Protein AF-A0A2V5JWI4-F1 (afdb_monomer_lite)

Sequence (134 aa):
GQIGEFDRGIKRARFAVLRLTKIPAVLIEGGFLTERGESRLIANPGWRQQLADAICAGIDSYRALANSKKPPLVVADYRRQKPGAPAPQKDTLVDPAAPPTLSLNMLYSERPAENSTPLQTPTPSPIGTAPAEP

pLDDT: mean 74.4, std 22.61, range [35.66, 97.94]

Structure (mmCIF, N/CA/C/O backbone):
data_AF-A0A2V5JWI4-F1
#
_entry.id   AF-A0A2V5JWI4-F1
#
loop_
_atom_site.group_PDB
_atom_site.id
_atom_site.type_symbol
_atom_site.label_atom_id
_atom_site.label_alt_id
_atom_site.label_comp_id
_atom_site.label_asym_id
_atom_site.label_entity_id
_atom_site.label_seq_id
_atom_site.pdbx_PDB_ins_code
_atom_site.Cartn_x
_atom_site.Cartn_y
_atom_site.Cartn_z
_atom_site.occupancy
_atom_site.B_iso_or_equiv
_atom_site.auth_seq_id
_atom_site.auth_comp_id
_atom_site.auth_asym_id
_atom_site.auth_atom_id
_atom_site.pdbx_PDB_model_num
ATOM 1 N N . GLY A 1 1 ? 6.076 4.687 5.578 1.00 72.50 1 GLY A N 1
ATOM 2 C CA . GLY A 1 1 ? 7.294 5.079 4.850 1.00 72.50 1 GLY A CA 1
ATOM 3 C C . GLY A 1 1 ? 6.920 5.815 3.582 1.00 72.50 1 GLY A C 1
ATOM 4 O O . GLY A 1 1 ? 5.740 6.072 3.368 1.00 72.50 1 GLY A O 1
ATOM 5 N N . GLN A 1 2 ? 7.910 6.198 2.782 1.00 77.12 2 GLN A N 1
ATOM 6 C CA . GLN A 1 2 ? 7.727 6.944 1.536 1.00 77.12 2 GLN A CA 1
ATOM 7 C C . GLN A 1 2 ? 8.666 6.394 0.465 1.00 77.12 2 GLN A C 1
ATOM 9 O O . GLN A 1 2 ? 9.760 5.935 0.779 1.00 77.12 2 GLN A O 1
ATOM 14 N N . ILE A 1 3 ? 8.224 6.486 -0.783 1.00 85.88 3 ILE A N 1
ATOM 15 C CA . ILE A 1 3 ? 9.019 6.232 -1.984 1.00 85.88 3 ILE A CA 1
ATOM 16 C C . ILE A 1 3 ? 9.079 7.529 -2.799 1.00 85.88 3 ILE A C 1
ATOM 18 O O . ILE A 1 3 ? 8.184 8.366 -2.682 1.00 85.88 3 ILE A O 1
ATOM 22 N N . GLY A 1 4 ? 10.135 7.714 -3.593 1.00 84.38 4 GLY A N 1
ATOM 23 C CA . GLY A 1 4 ? 10.356 8.930 -4.394 1.00 84.38 4 GLY A CA 1
ATOM 24 C C . GLY A 1 4 ? 9.397 9.115 -5.578 1.00 84.38 4 GLY A C 1
ATOM 25 O O . GLY A 1 4 ? 9.505 10.107 -6.292 1.00 84.38 4 GLY A O 1
ATOM 26 N N . GLU A 1 5 ? 8.471 8.178 -5.775 1.00 85.50 5 GLU A N 1
ATOM 27 C CA . GLU A 1 5 ? 7.502 8.174 -6.867 1.00 85.50 5 GLU A CA 1
ATOM 28 C C . GLU A 1 5 ? 6.376 9.197 -6.684 1.00 85.50 5 GLU A C 1
ATOM 30 O O . GLU A 1 5 ? 6.111 9.718 -5.595 1.00 85.50 5 GLU A O 1
ATOM 35 N N . PHE A 1 6 ? 5.665 9.457 -7.778 1.00 87.69 6 PHE A N 1
ATOM 36 C CA . PHE A 1 6 ? 4.500 10.331 -7.775 1.00 87.69 6 PHE A CA 1
ATOM 37 C C . PHE A 1 6 ? 3.360 9.778 -6.892 1.00 87.69 6 PHE A C 1
ATOM 39 O O . PHE A 1 6 ? 2.842 8.682 -7.120 1.00 87.69 6 PHE A O 1
ATOM 46 N N . ASP A 1 7 ? 2.912 10.569 -5.910 1.00 89.31 7 ASP A N 1
ATOM 47 C CA . ASP A 1 7 ? 1.795 10.216 -5.022 1.00 89.31 7 ASP A CA 1
ATOM 48 C C . ASP A 1 7 ? 0.440 10.335 -5.741 1.00 89.31 7 ASP A C 1
ATOM 50 O O . ASP A 1 7 ? -0.082 11.428 -5.972 1.00 89.31 7 ASP A O 1
ATOM 54 N N . ARG A 1 8 ? -0.177 9.187 -6.037 1.00 90.69 8 ARG A N 1
ATOM 55 C CA . ARG A 1 8 ? -1.511 9.087 -6.662 1.00 90.69 8 ARG A CA 1
ATOM 56 C C . ARG A 1 8 ? -2.673 9.272 -5.684 1.00 90.69 8 ARG A C 1
ATOM 58 O O . ARG A 1 8 ? -3.833 9.280 -6.108 1.00 90.69 8 ARG A O 1
ATOM 65 N N . GLY A 1 9 ? -2.376 9.420 -4.397 1.00 90.75 9 GLY A N 1
ATOM 66 C CA . GLY A 1 9 ? -3.338 9.651 -3.335 1.00 90.75 9 GLY A CA 1
ATOM 67 C C . GLY A 1 9 ? -4.188 8.435 -2.965 1.00 90.75 9 GLY A C 1
ATOM 68 O O . GLY A 1 9 ? -4.105 7.352 -3.542 1.00 90.75 9 GLY A O 1
ATOM 69 N N . ILE A 1 10 ? -5.047 8.646 -1.967 1.00 92.69 10 ILE A N 1
ATOM 70 C CA . ILE A 1 10 ? -5.967 7.630 -1.452 1.00 92.69 10 ILE A CA 1
ATOM 71 C C . ILE A 1 10 ? -7.248 7.634 -2.284 1.00 92.69 10 ILE A C 1
ATOM 73 O O . ILE A 1 10 ? -7.901 8.668 -2.434 1.00 92.69 10 ILE A O 1
ATOM 77 N N . LYS A 1 11 ? -7.643 6.456 -2.767 1.00 94.38 11 LYS A N 1
ATOM 78 C CA . LYS A 1 11 ? -8.879 6.251 -3.528 1.00 94.38 11 LYS A CA 1
ATOM 79 C C . LYS A 1 11 ? -9.842 5.366 -2.745 1.00 94.38 11 LYS A C 1
ATOM 81 O O . LYS A 1 11 ? -9.429 4.433 -2.062 1.00 94.38 11 LYS A O 1
ATOM 86 N N . ARG A 1 12 ? -11.141 5.659 -2.849 1.00 94.25 12 ARG A N 1
ATOM 87 C CA . ARG A 1 12 ? -12.207 4.832 -2.267 1.00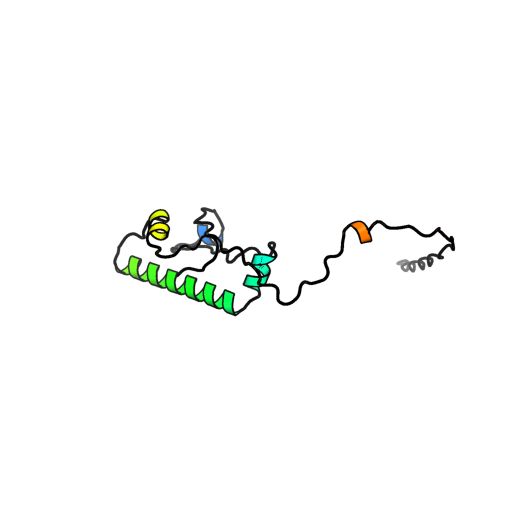 94.25 12 ARG A CA 1
ATOM 88 C C . ARG A 1 12 ? -12.786 3.926 -3.345 1.00 94.25 12 ARG A C 1
ATOM 90 O O . ARG A 1 12 ? -13.202 4.408 -4.392 1.00 94.25 12 ARG A O 1
ATOM 97 N N . ALA A 1 13 ? -12.832 2.631 -3.064 1.00 93.88 13 ALA A N 1
ATOM 98 C CA . ALA A 1 13 ? -13.385 1.619 -3.954 1.00 93.88 13 ALA A CA 1
ATOM 99 C C . ALA A 1 13 ? -14.036 0.493 -3.139 1.00 93.88 13 ALA A C 1
ATOM 101 O O . ALA A 1 13 ? -13.730 0.304 -1.963 1.00 93.88 13 ALA A O 1
ATOM 102 N N . ARG A 1 14 ? -14.940 -0.268 -3.766 1.00 95.31 14 ARG A N 1
ATOM 103 C CA . ARG A 1 14 ? -15.702 -1.357 -3.123 1.00 95.31 14 ARG A CA 1
ATOM 104 C C . ARG A 1 14 ? -15.165 -2.741 -3.495 1.00 95.31 14 ARG A C 1
ATOM 106 O O . ARG A 1 14 ? -15.942 -3.656 -3.762 1.00 95.31 14 ARG A O 1
ATOM 113 N N . PHE A 1 15 ? -13.844 -2.899 -3.523 1.00 97.56 15 PHE A N 1
ATOM 114 C CA . PHE A 1 15 ? -13.226 -4.198 -3.789 1.00 97.56 15 PHE A CA 1
ATOM 115 C C . PHE A 1 15 ? -13.662 -5.227 -2.745 1.00 97.56 15 PHE A C 1
ATOM 117 O O . PHE A 1 15 ? -13.749 -4.909 -1.557 1.00 97.56 15 PHE A O 1
ATOM 124 N N . ALA A 1 16 ? -13.937 -6.461 -3.180 1.00 97.12 16 ALA A N 1
ATOM 125 C CA . ALA A 1 16 ? -14.406 -7.535 -2.302 1.00 97.12 16 ALA A CA 1
ATOM 126 C C . ALA A 1 16 ? -13.468 -7.743 -1.100 1.00 97.12 16 ALA A C 1
ATOM 128 O O . ALA A 1 16 ? -13.934 -7.810 0.036 1.00 97.12 16 ALA A O 1
ATOM 129 N N . VAL A 1 17 ? -12.155 -7.720 -1.356 1.00 96.12 17 VAL A N 1
ATOM 130 C CA . VAL A 1 17 ? -11.091 -7.876 -0.350 1.00 96.12 17 VAL A CA 1
ATOM 131 C C . VAL A 1 17 ? -11.087 -6.784 0.723 1.00 96.12 17 VAL A C 1
ATOM 133 O O . VAL A 1 17 ? -10.658 -7.035 1.843 1.00 96.12 17 VAL A O 1
ATOM 136 N N . LEU A 1 18 ? -11.600 -5.589 0.412 1.00 96.62 18 LEU A N 1
ATOM 137 C CA . LEU A 1 18 ? -11.697 -4.486 1.369 1.00 96.62 18 LEU A CA 1
ATOM 138 C C . LEU A 1 18 ? -13.068 -4.435 2.047 1.00 96.62 18 LEU A C 1
ATOM 140 O O . LEU A 1 18 ? -13.149 -4.231 3.250 1.00 96.62 18 LEU A O 1
ATOM 144 N N . ARG A 1 19 ? -14.162 -4.629 1.299 1.00 95.81 19 ARG A N 1
ATOM 145 C CA . ARG A 1 19 ? -15.522 -4.433 1.836 1.00 95.81 19 ARG A CA 1
ATOM 146 C C . ARG A 1 19 ? -16.012 -5.563 2.742 1.00 95.81 19 ARG A C 1
ATOM 148 O O . ARG A 1 19 ? -16.964 -5.353 3.482 1.00 95.81 19 ARG A O 1
ATOM 155 N N . LEU A 1 20 ? -15.450 -6.766 2.613 1.00 95.94 20 LEU A N 1
ATOM 156 C CA . LEU A 1 20 ? -15.871 -7.943 3.385 1.00 95.94 20 LEU A CA 1
ATOM 157 C C . LEU A 1 20 ? -15.006 -8.181 4.629 1.00 95.94 20 LEU A C 1
ATOM 159 O O . LEU A 1 20 ? -15.299 -9.081 5.415 1.00 95.94 20 LEU A O 1
ATOM 163 N N . THR A 1 21 ? -13.946 -7.396 4.816 1.00 95.38 21 THR A N 1
ATOM 164 C CA . THR A 1 21 ? -13.020 -7.577 5.932 1.00 95.38 21 THR A CA 1
ATOM 165 C C . THR A 1 21 ? -13.507 -6.829 7.176 1.00 95.38 21 THR A C 1
ATOM 167 O O . THR A 1 21 ? -14.082 -5.746 7.082 1.00 95.38 21 THR A O 1
ATOM 170 N N . LYS A 1 22 ? -13.326 -7.433 8.356 1.00 96.62 22 LYS A N 1
ATOM 171 C CA . LYS A 1 22 ? -13.836 -6.907 9.642 1.00 96.62 22 LYS A CA 1
ATOM 172 C C . LYS A 1 22 ? -12.809 -6.075 10.415 1.00 96.62 22 LYS A C 1
ATOM 174 O O . LYS A 1 22 ? -13.127 -5.529 11.466 1.00 96.62 22 LYS A O 1
ATOM 179 N N . ILE A 1 23 ? -11.581 -6.015 9.913 1.00 94.69 23 ILE A N 1
ATOM 180 C CA . ILE A 1 23 ? -10.458 -5.275 10.494 1.00 94.69 23 ILE A CA 1
ATOM 181 C C . ILE A 1 23 ? -10.072 -4.109 9.572 1.00 94.69 23 ILE A C 1
ATOM 183 O O . ILE A 1 23 ? -10.495 -4.086 8.417 1.00 94.69 23 ILE A O 1
ATOM 187 N N . PRO A 1 24 ? -9.279 -3.128 10.029 1.00 93.44 24 PRO A N 1
ATOM 188 C CA . PRO A 1 24 ? -8.750 -2.096 9.142 1.00 93.44 24 PRO A CA 1
ATOM 189 C C . PRO A 1 24 ? -7.965 -2.719 7.977 1.00 93.44 24 PRO A C 1
ATOM 191 O O . PRO A 1 24 ? -7.100 -3.565 8.201 1.00 93.44 24 PRO A O 1
ATOM 194 N N . ALA A 1 25 ? -8.254 -2.306 6.741 1.00 95.44 25 ALA A N 1
ATOM 195 C CA . ALA A 1 25 ? -7.592 -2.832 5.549 1.00 95.44 25 ALA A CA 1
ATOM 196 C C . ALA A 1 25 ? -7.420 -1.773 4.459 1.00 95.44 25 ALA A C 1
ATOM 198 O O . ALA A 1 25 ? -8.239 -0.864 4.310 1.00 95.44 25 ALA A O 1
ATOM 199 N N . VAL A 1 26 ? -6.361 -1.938 3.669 1.00 96.25 26 VAL A N 1
ATOM 200 C CA . VAL A 1 26 ? -6.034 -1.120 2.498 1.00 96.25 26 VAL A CA 1
ATOM 201 C C . VAL A 1 26 ? -5.546 -2.021 1.367 1.00 96.25 26 VAL A C 1
ATOM 203 O O . VAL A 1 26 ? -4.974 -3.080 1.616 1.00 96.25 26 VAL A O 1
ATOM 206 N N . LEU A 1 27 ? -5.778 -1.596 0.127 1.00 97.31 27 LEU A N 1
ATOM 207 C CA . LEU A 1 27 ? -5.192 -2.204 -1.065 1.00 97.31 27 LEU A CA 1
ATOM 208 C C . LEU A 1 27 ? -4.181 -1.212 -1.628 1.00 97.31 27 LEU A C 1
ATOM 210 O O . LEU A 1 27 ? -4.500 -0.033 -1.784 1.00 97.31 27 LEU A O 1
ATOM 214 N N . ILE A 1 28 ? -2.968 -1.692 -1.893 1.00 95.94 28 ILE A N 1
ATOM 215 C CA . ILE A 1 28 ? -1.867 -0.880 -2.406 1.00 95.94 28 ILE A CA 1
ATOM 216 C C . ILE A 1 28 ? -1.593 -1.304 -3.844 1.00 95.94 28 ILE A C 1
ATOM 218 O O . ILE A 1 28 ? -1.277 -2.463 -4.099 1.00 95.94 28 ILE A O 1
ATOM 222 N N . GLU A 1 29 ? -1.685 -0.348 -4.761 1.00 95.44 29 GLU A N 1
ATOM 223 C CA . GLU A 1 29 ? -1.227 -0.512 -6.138 1.00 95.44 29 GLU A CA 1
ATOM 224 C C . GLU A 1 29 ? 0.253 -0.119 -6.197 1.00 95.44 29 GLU A C 1
ATOM 226 O O . GLU A 1 29 ? 0.586 1.058 -6.057 1.00 95.44 29 GLU A O 1
ATOM 231 N N . GLY A 1 30 ? 1.146 -1.100 -6.364 1.00 93.69 30 GLY A N 1
ATOM 232 C CA . GLY A 1 30 ? 2.596 -0.861 -6.408 1.00 93.69 30 GLY A CA 1
ATOM 233 C C . GLY A 1 30 ? 3.068 -0.138 -7.676 1.00 93.69 30 GLY A C 1
ATOM 234 O O . GLY A 1 30 ? 4.132 0.463 -7.676 1.00 93.69 30 GLY A O 1
ATOM 235 N N . GLY A 1 31 ? 2.278 -0.165 -8.746 1.00 94.38 31 GLY A N 1
ATOM 236 C CA . GLY A 1 31 ? 2.568 0.489 -10.021 1.00 94.38 31 GLY A CA 1
ATOM 237 C C . GLY A 1 31 ? 1.835 -0.209 -11.165 1.00 94.38 31 GLY A C 1
ATOM 2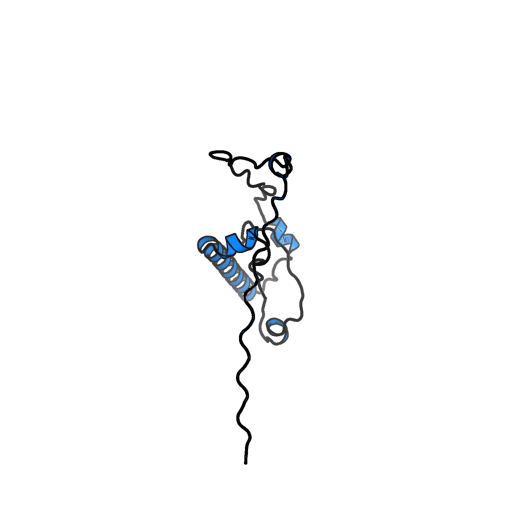38 O O . GLY A 1 31 ? 1.149 -1.210 -10.950 1.00 94.38 31 GLY A O 1
ATOM 239 N N . PHE A 1 32 ? 1.968 0.314 -12.383 1.00 96.12 32 PHE A N 1
ATOM 240 C CA . PHE A 1 32 ? 1.255 -0.202 -13.551 1.00 96.12 32 PHE A CA 1
ATOM 241 C C . PHE A 1 32 ? 2.185 -1.001 -14.467 1.00 96.12 32 PHE A C 1
ATOM 243 O O . PHE A 1 32 ? 3.085 -0.450 -15.090 1.00 96.12 32 PHE A O 1
ATOM 250 N N . LEU A 1 33 ? 1.926 -2.303 -14.628 1.00 96.62 33 LEU A N 1
ATOM 251 C CA . LEU A 1 33 ? 2.681 -3.150 -15.568 1.00 96.62 33 LEU A CA 1
ATOM 252 C C . LEU A 1 33 ? 2.458 -2.771 -17.042 1.00 96.62 33 LEU A C 1
ATOM 254 O O . LEU A 1 33 ? 3.247 -3.150 -17.902 1.00 96.62 33 LEU A O 1
ATOM 258 N N . THR A 1 34 ? 1.385 -2.034 -17.333 1.00 97.56 34 THR A N 1
ATOM 259 C CA . THR A 1 34 ? 1.075 -1.513 -18.669 1.00 97.56 34 THR A CA 1
ATOM 260 C C . THR A 1 34 ? 1.913 -0.291 -19.043 1.00 97.56 34 THR A C 1
ATOM 262 O O . THR A 1 34 ? 2.023 0.019 -20.225 1.00 97.56 34 THR A O 1
ATOM 265 N N . GLU A 1 35 ? 2.487 0.408 -18.059 1.00 96.44 35 GLU A N 1
ATOM 266 C CA . GLU A 1 35 ? 3.369 1.554 -18.277 1.00 96.44 35 GLU A CA 1
ATOM 267 C C . GLU A 1 35 ? 4.825 1.080 -18.314 1.00 96.44 35 GLU A C 1
ATOM 269 O O . GLU A 1 35 ? 5.305 0.440 -17.379 1.00 96.44 35 GLU A O 1
ATOM 274 N N . ARG A 1 36 ? 5.551 1.403 -19.391 1.00 96.00 36 ARG A N 1
ATOM 275 C CA . ARG A 1 36 ? 6.917 0.905 -19.624 1.00 96.00 36 ARG A CA 1
ATOM 276 C C . ARG A 1 36 ? 7.902 1.371 -18.557 1.00 96.00 36 ARG A C 1
ATOM 278 O O . ARG A 1 36 ? 8.844 0.640 -18.251 1.00 96.00 36 ARG A O 1
ATOM 285 N N . GLY A 1 37 ? 7.731 2.588 -18.038 1.00 94.81 37 GLY A N 1
ATOM 286 C CA . GLY A 1 37 ? 8.585 3.110 -16.969 1.00 94.81 37 GLY A CA 1
ATOM 287 C C . GLY A 1 37 ? 8.413 2.313 -15.676 1.00 94.81 37 GLY A C 1
ATOM 288 O O . GLY A 1 37 ? 9.371 1.758 -15.140 1.00 94.81 37 GLY A O 1
ATOM 289 N N . GLU A 1 38 ? 7.170 2.183 -15.220 1.00 95.00 38 GLU A N 1
ATOM 290 C CA . GLU A 1 38 ? 6.853 1.505 -13.963 1.00 95.00 38 GLU A CA 1
ATOM 291 C C . GLU A 1 38 ? 7.075 -0.003 -14.029 1.00 95.00 38 GLU A C 1
ATOM 293 O O . GLU A 1 38 ? 7.545 -0.592 -13.059 1.00 95.00 38 GLU A O 1
ATOM 298 N N . SER A 1 39 ? 6.814 -0.643 -15.170 1.00 97.06 39 SER A N 1
ATOM 299 C CA . SER A 1 39 ? 7.043 -2.081 -15.324 1.00 97.06 39 SER A CA 1
ATOM 300 C C . SER A 1 39 ? 8.519 -2.452 -15.123 1.00 97.06 39 SER A C 1
ATOM 302 O O . SER A 1 39 ? 8.820 -3.481 -14.514 1.00 97.06 39 SER A O 1
ATOM 304 N N . ARG A 1 40 ? 9.451 -1.603 -15.583 1.00 96.75 40 ARG A N 1
ATOM 305 C CA . ARG A 1 40 ? 10.900 -1.780 -15.374 1.00 96.75 40 ARG A CA 1
ATOM 306 C C . ARG A 1 40 ? 11.285 -1.615 -13.907 1.00 96.75 40 ARG A C 1
ATOM 308 O O . ARG A 1 40 ? 12.095 -2.394 -13.409 1.00 96.75 40 ARG A O 1
ATOM 315 N N . LEU A 1 41 ? 10.690 -0.643 -13.215 1.00 95.62 41 LEU A N 1
ATOM 316 C CA . LEU A 1 41 ? 10.893 -0.453 -11.777 1.00 95.62 41 LEU A CA 1
ATOM 317 C C . LEU A 1 41 ? 10.374 -1.655 -10.983 1.00 95.62 41 LEU A C 1
ATOM 319 O O . LEU A 1 41 ? 11.103 -2.214 -10.173 1.00 95.62 41 LEU A O 1
ATOM 323 N N . ILE A 1 42 ? 9.166 -2.134 -11.286 1.00 96.25 42 ILE A N 1
ATOM 324 C CA . ILE A 1 42 ? 8.579 -3.312 -10.634 1.00 96.25 42 ILE A CA 1
ATOM 325 C C . ILE A 1 42 ? 9.445 -4.560 -10.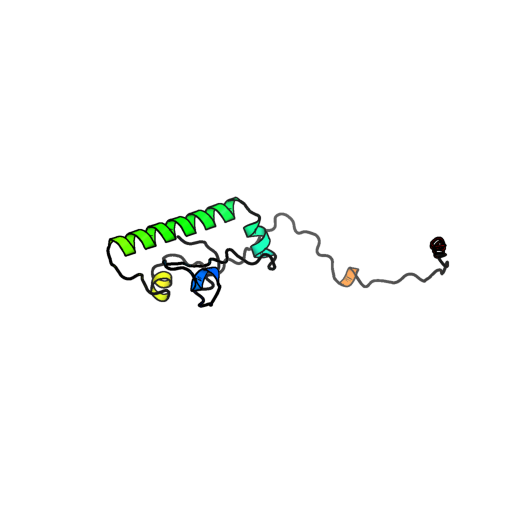858 1.00 96.25 42 ILE A C 1
ATOM 327 O O . ILE A 1 42 ? 9.590 -5.380 -9.947 1.00 96.25 42 ILE A O 1
ATOM 331 N N . ALA A 1 43 ? 10.059 -4.707 -12.036 1.00 97.00 43 ALA A N 1
ATOM 332 C CA . ALA A 1 43 ? 10.982 -5.804 -12.326 1.00 97.00 43 ALA A CA 1
ATOM 333 C C . ALA A 1 43 ? 12.278 -5.737 -11.491 1.00 97.00 43 ALA A C 1
ATOM 335 O O . ALA A 1 43 ? 12.870 -6.780 -11.196 1.00 97.00 43 ALA A O 1
ATOM 336 N N . ASN A 1 44 ? 12.684 -4.551 -11.030 1.00 97.56 44 ASN A N 1
ATOM 337 C CA . ASN A 1 44 ? 13.881 -4.358 -10.220 1.00 97.56 44 ASN A CA 1
ATOM 338 C C . ASN A 1 44 ? 13.667 -4.831 -8.759 1.00 97.56 44 ASN A C 1
ATOM 340 O O . ASN A 1 44 ? 12.797 -4.311 -8.055 1.00 97.56 44 ASN A O 1
ATOM 344 N N . PRO A 1 45 ? 14.470 -5.788 -8.251 1.00 97.94 45 PRO A N 1
ATOM 345 C CA . PRO A 1 45 ? 14.347 -6.268 -6.873 1.00 97.94 45 PRO A CA 1
ATOM 346 C C . PRO A 1 45 ? 14.642 -5.196 -5.816 1.00 97.94 45 PRO A C 1
ATOM 348 O O . PRO A 1 45 ? 13.975 -5.175 -4.786 1.00 97.94 45 PRO A O 1
ATOM 351 N N . GLY A 1 46 ? 15.588 -4.287 -6.069 1.00 97.25 46 GLY A N 1
ATOM 352 C CA . GLY A 1 46 ? 15.917 -3.199 -5.147 1.00 97.25 46 GLY A CA 1
ATOM 353 C C . GLY A 1 46 ? 14.761 -2.213 -4.986 1.00 97.25 46 GLY A C 1
ATOM 354 O O . GLY A 1 46 ? 14.445 -1.811 -3.870 1.00 97.25 46 GLY A O 1
ATOM 355 N N . TRP A 1 47 ? 14.062 -1.899 -6.079 1.00 95.88 47 TRP A N 1
ATOM 356 C CA . TRP A 1 47 ? 12.853 -1.074 -6.019 1.00 95.88 47 TRP A CA 1
ATOM 357 C C . TRP A 1 47 ? 11.742 -1.772 -5.219 1.00 95.88 47 TRP A C 1
ATOM 359 O O . TRP A 1 47 ? 11.112 -1.154 -4.362 1.00 95.88 47 TRP A O 1
ATOM 369 N N . ARG A 1 48 ? 11.541 -3.085 -5.421 1.00 96.75 48 ARG A N 1
ATOM 370 C CA . ARG A 1 48 ? 10.542 -3.844 -4.646 1.00 96.75 48 ARG A CA 1
ATOM 371 C C . ARG A 1 48 ? 10.876 -3.865 -3.156 1.00 96.75 48 ARG A C 1
ATOM 373 O O . ARG A 1 48 ? 9.960 -3.773 -2.344 1.00 96.75 48 ARG A O 1
ATOM 380 N N . GLN A 1 49 ? 12.161 -3.946 -2.805 1.00 97.75 49 GLN A N 1
ATOM 381 C CA . GLN A 1 49 ? 12.603 -3.864 -1.414 1.00 97.75 49 GLN A CA 1
ATOM 382 C C . GLN A 1 49 ? 12.281 -2.493 -0.809 1.00 97.75 49 GLN A C 1
ATOM 384 O O . GLN A 1 49 ? 11.664 -2.430 0.248 1.00 97.75 49 GLN A O 1
ATOM 389 N N . GLN A 1 50 ? 12.592 -1.400 -1.513 1.00 96.38 50 GLN A N 1
ATOM 390 C CA . GLN A 1 50 ? 12.257 -0.045 -1.059 1.00 96.38 50 GLN A CA 1
ATOM 391 C C . GLN A 1 50 ? 10.746 0.146 -0.862 1.00 96.38 50 GLN A C 1
ATOM 393 O O . GLN A 1 50 ? 10.318 0.741 0.131 1.00 96.38 50 GLN A O 1
ATOM 398 N N . LEU A 1 51 ? 9.923 -0.381 -1.778 1.00 95.88 51 LEU A N 1
ATOM 399 C CA . LEU A 1 51 ? 8.469 -0.373 -1.624 1.00 95.88 51 LEU A CA 1
ATOM 400 C C . LEU A 1 51 ? 8.037 -1.161 -0.377 1.00 95.88 51 LEU A C 1
ATOM 402 O O . LEU A 1 51 ? 7.217 -0.669 0.400 1.00 95.88 51 LEU A O 1
ATOM 406 N N . ALA A 1 52 ? 8.584 -2.361 -0.169 1.00 97.25 52 ALA A N 1
ATOM 407 C CA . ALA A 1 52 ? 8.272 -3.190 0.993 1.00 97.25 52 ALA A CA 1
ATOM 408 C C . ALA A 1 52 ? 8.640 -2.484 2.309 1.00 97.25 52 ALA A C 1
ATOM 410 O O . ALA A 1 52 ? 7.803 -2.395 3.209 1.00 97.25 52 ALA A O 1
ATOM 411 N N . ASP A 1 53 ? 9.833 -1.895 2.390 1.00 97.19 53 ASP A N 1
ATOM 412 C CA . ASP A 1 53 ? 10.296 -1.143 3.560 1.00 97.19 53 ASP A CA 1
ATOM 413 C C . ASP A 1 53 ? 9.374 0.052 3.851 1.00 97.19 53 ASP A C 1
ATOM 415 O O . ASP A 1 53 ? 8.998 0.315 5.000 1.00 97.19 53 ASP A O 1
ATOM 419 N N . ALA A 1 54 ? 8.929 0.755 2.803 1.00 95.75 54 ALA A N 1
ATOM 420 C CA . ALA A 1 54 ? 7.997 1.864 2.940 1.00 95.75 54 ALA A CA 1
ATOM 421 C C . ALA A 1 54 ? 6.625 1.422 3.483 1.00 95.75 54 ALA A C 1
ATOM 423 O O . ALA A 1 54 ? 6.044 2.145 4.310 1.00 95.75 54 ALA A O 1
ATOM 424 N N . ILE A 1 55 ? 6.129 0.255 3.056 1.00 96.31 55 ILE A N 1
ATOM 425 C CA . ILE A 1 55 ? 4.887 -0.357 3.551 1.00 96.31 55 ILE A CA 1
ATOM 426 C C . ILE A 1 55 ? 5.044 -0.749 5.023 1.00 96.31 55 ILE A C 1
ATOM 428 O O . ILE A 1 55 ? 4.223 -0.328 5.841 1.00 96.31 55 ILE A O 1
ATOM 432 N N . CYS A 1 56 ? 6.115 -1.463 5.381 1.00 97.56 56 CYS A N 1
ATOM 433 C CA . CYS A 1 56 ? 6.413 -1.866 6.760 1.00 97.56 56 CYS A CA 1
ATOM 434 C C . CYS A 1 56 ? 6.429 -0.657 7.704 1.00 97.56 56 CYS A C 1
ATOM 436 O O . CYS A 1 56 ? 5.658 -0.603 8.663 1.00 97.56 56 CYS A O 1
ATOM 438 N N . ALA A 1 57 ? 7.185 0.388 7.356 1.00 95.31 57 ALA A N 1
ATOM 439 C CA . ALA A 1 57 ? 7.232 1.617 8.144 1.00 95.31 57 ALA A CA 1
ATOM 440 C C . ALA A 1 57 ? 5.853 2.297 8.284 1.00 95.31 57 ALA A C 1
ATOM 442 O O . ALA A 1 57 ? 5.578 2.980 9.272 1.00 95.31 57 ALA A O 1
ATOM 443 N N . GLY A 1 58 ? 4.976 2.163 7.281 1.00 93.31 58 GLY A N 1
ATOM 444 C CA . GLY A 1 58 ? 3.597 2.657 7.346 1.00 93.31 58 GLY A CA 1
ATOM 445 C C . GLY A 1 58 ? 2.731 1.874 8.336 1.00 93.31 58 GLY A C 1
ATOM 446 O O . GLY A 1 58 ? 1.998 2.480 9.118 1.00 93.31 58 GLY A O 1
ATOM 447 N N . ILE A 1 59 ? 2.855 0.545 8.343 1.00 94.75 59 ILE A N 1
ATOM 448 C CA . ILE A 1 59 ? 2.155 -0.342 9.281 1.00 94.75 59 ILE A CA 1
ATOM 449 C C . ILE A 1 59 ? 2.597 -0.058 10.719 1.00 94.75 59 ILE A C 1
ATOM 451 O O . ILE A 1 59 ? 1.746 0.103 11.595 1.00 94.75 59 ILE A O 1
ATOM 455 N N . ASP A 1 60 ? 3.902 0.086 10.960 1.00 95.62 60 ASP A N 1
ATOM 456 C CA . ASP A 1 60 ? 4.434 0.412 12.288 1.00 95.62 60 ASP A CA 1
ATOM 457 C C . ASP A 1 60 ? 3.933 1.772 12.786 1.00 95.62 60 ASP A C 1
ATOM 459 O O . ASP A 1 60 ? 3.503 1.908 13.935 1.00 95.62 60 ASP A O 1
ATOM 463 N N . SER A 1 61 ? 3.893 2.769 11.896 1.00 92.31 61 SER A N 1
ATOM 464 C CA . SER A 1 61 ? 3.334 4.092 12.202 1.00 92.31 61 SER A CA 1
ATOM 465 C C . SER A 1 61 ? 1.849 4.007 12.574 1.00 92.31 61 SER A C 1
ATOM 467 O O . SER A 1 61 ? 1.414 4.613 13.555 1.00 92.31 61 SER A O 1
ATOM 469 N N . TYR A 1 62 ? 1.062 3.227 11.826 1.00 92.12 62 TYR A N 1
ATOM 470 C CA . TYR A 1 62 ? -0.352 3.002 12.128 1.00 92.12 62 TYR A CA 1
ATOM 471 C C . TYR A 1 62 ? -0.541 2.298 13.476 1.00 92.12 62 TYR A C 1
ATOM 473 O O . TYR A 1 62 ? -1.367 2.720 14.286 1.00 92.12 62 TYR A O 1
ATOM 481 N N . ARG A 1 63 ? 0.264 1.269 13.757 1.00 93.19 63 ARG A N 1
ATOM 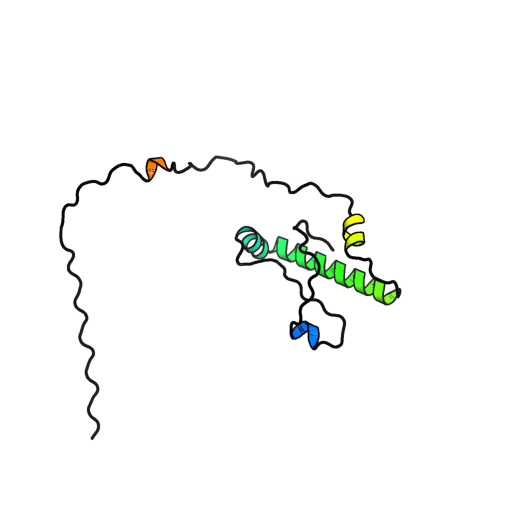482 C CA . ARG A 1 63 ? 0.244 0.548 15.033 1.00 93.19 63 ARG A CA 1
ATOM 483 C C . ARG A 1 63 ? 0.546 1.478 16.209 1.00 93.19 63 ARG A C 1
ATOM 485 O O . ARG A 1 63 ? -0.152 1.425 17.219 1.00 93.19 63 ARG A O 1
ATOM 492 N N . ALA A 1 64 ? 1.538 2.357 16.082 1.00 93.25 64 ALA A N 1
ATOM 493 C CA . ALA A 1 64 ? 1.871 3.335 17.118 1.00 93.25 64 ALA A CA 1
ATOM 494 C C . ALA A 1 64 ? 0.726 4.337 17.375 1.00 93.25 64 ALA A C 1
ATOM 496 O O . ALA A 1 64 ? 0.420 4.658 18.529 1.00 93.25 64 ALA A O 1
ATOM 497 N N . LEU A 1 65 ? 0.049 4.801 16.319 1.00 92.00 65 LEU A N 1
ATOM 498 C CA . LEU A 1 65 ? -1.133 5.664 16.435 1.00 92.00 65 LEU A CA 1
ATOM 499 C C . LEU A 1 65 ? -2.295 4.943 17.125 1.00 92.00 65 LEU A C 1
ATOM 501 O O . LEU A 1 65 ? -2.881 5.486 18.062 1.00 92.00 65 LEU A O 1
ATOM 505 N N . ALA A 1 66 ? -2.574 3.702 16.722 1.00 89.62 66 ALA A N 1
ATOM 506 C CA . ALA A 1 66 ? -3.612 2.876 17.329 1.00 89.62 66 ALA A CA 1
ATOM 507 C C . ALA A 1 66 ? -3.351 2.648 18.829 1.00 89.62 66 ALA A C 1
ATOM 509 O O . ALA A 1 66 ? -4.249 2.840 19.648 1.00 89.62 66 ALA A O 1
ATOM 510 N N . ASN A 1 67 ? -2.106 2.335 19.203 1.00 92.75 67 ASN A N 1
ATOM 511 C CA . ASN A 1 67 ? -1.708 2.138 20.600 1.00 92.75 67 ASN A CA 1
ATOM 512 C C . ASN A 1 67 ? -1.833 3.420 21.436 1.00 92.75 67 ASN A C 1
ATOM 514 O O . ASN A 1 67 ? -2.229 3.370 22.597 1.00 92.75 67 ASN A O 1
ATOM 518 N N . SER A 1 68 ? -1.508 4.573 20.849 1.00 93.62 68 SER A N 1
ATOM 519 C CA . SER A 1 68 ? -1.582 5.873 21.528 1.00 93.62 68 SER A CA 1
ATOM 520 C C . SER A 1 68 ? -2.968 6.529 21.473 1.00 93.62 68 SER A C 1
ATOM 522 O O . SER A 1 68 ? -3.142 7.608 22.038 1.00 93.62 68 SER A O 1
ATOM 524 N N . LYS A 1 69 ? -3.952 5.897 20.810 1.00 89.75 69 LYS A N 1
ATOM 525 C CA . LYS A 1 69 ? -5.313 6.418 20.567 1.00 89.75 69 LYS A CA 1
ATOM 526 C C . LYS A 1 69 ? -5.338 7.803 19.905 1.00 89.75 69 LYS A C 1
ATOM 528 O O . LYS A 1 69 ? -6.313 8.541 20.038 1.00 89.75 69 LYS A O 1
ATOM 533 N N . LYS A 1 70 ? -4.271 8.169 19.191 1.00 86.81 70 LYS A N 1
ATOM 534 C CA . LYS A 1 70 ? -4.194 9.430 18.449 1.00 86.81 70 LYS A CA 1
ATOM 535 C C . LYS A 1 70 ? -4.840 9.251 17.075 1.00 86.81 70 LYS A C 1
ATOM 537 O O . LYS A 1 70 ? -4.609 8.222 16.434 1.00 86.81 70 LYS A O 1
ATOM 542 N N . PRO A 1 71 ? -5.622 10.229 16.591 1.00 82.12 71 PRO A N 1
ATOM 543 C CA . PRO A 1 71 ? -6.130 10.170 15.231 1.00 82.12 71 PRO A CA 1
ATOM 544 C C . PRO A 1 71 ? -4.962 10.260 14.231 1.00 82.12 71 PRO A C 1
ATOM 546 O O . PRO A 1 71 ? -4.009 11.009 14.470 1.00 82.12 71 PRO A O 1
ATOM 549 N N . PRO A 1 72 ? -5.009 9.512 13.114 1.00 82.25 72 PRO A N 1
ATOM 550 C CA . PRO A 1 72 ? -4.055 9.689 12.028 1.00 82.25 72 PRO A CA 1
ATOM 551 C C . PRO A 1 72 ? -4.208 11.081 11.408 1.00 82.25 72 PRO A C 1
ATOM 553 O O . PRO A 1 72 ? -5.293 11.666 11.422 1.00 82.25 72 PRO A O 1
ATOM 556 N N . LEU A 1 73 ? -3.115 11.607 10.856 1.00 82.62 73 LEU A N 1
ATOM 557 C CA . LEU A 1 73 ? -3.129 12.918 10.210 1.00 82.62 73 LEU A CA 1
ATOM 558 C C . LEU A 1 73 ? -3.998 12.885 8.947 1.00 82.62 73 LEU A C 1
ATOM 560 O O . LEU A 1 73 ? -4.261 11.832 8.360 1.00 82.62 73 LEU A O 1
ATOM 564 N N . VAL A 1 74 ? -4.438 14.054 8.490 1.00 83.19 74 VAL A N 1
ATOM 565 C CA . VAL A 1 74 ? -5.106 14.148 7.192 1.00 83.19 74 VAL A CA 1
ATOM 566 C C . VAL A 1 74 ? -4.051 14.030 6.090 1.00 83.19 74 VAL A C 1
ATOM 568 O O . VAL A 1 74 ? -2.913 14.467 6.242 1.00 83.19 74 VAL A O 1
ATOM 571 N N . VAL A 1 75 ? -4.424 13.462 4.939 1.00 79.06 75 VAL A N 1
ATOM 572 C CA . VAL A 1 75 ? -3.529 13.286 3.775 1.00 79.06 75 VAL A CA 1
ATOM 573 C C . VAL A 1 75 ? -2.811 14.586 3.383 1.00 79.06 75 VAL A C 1
ATOM 575 O O . VAL A 1 75 ? -1.644 14.558 3.002 1.00 79.06 75 VAL A O 1
ATOM 578 N N . ALA A 1 76 ? -3.483 15.735 3.501 1.00 78.25 76 ALA A N 1
ATOM 579 C CA . ALA A 1 76 ? -2.880 17.039 3.233 1.00 78.25 76 ALA A CA 1
ATOM 580 C C . ALA A 1 76 ? -1.713 17.361 4.184 1.00 78.25 76 ALA A C 1
ATOM 582 O O . ALA A 1 76 ? -0.695 17.889 3.742 1.00 78.25 76 ALA A O 1
ATOM 583 N N . ASP A 1 77 ? -1.829 17.000 5.461 1.00 80.81 77 ASP A N 1
ATOM 584 C CA . ASP A 1 77 ? -0.802 17.259 6.470 1.00 80.81 77 ASP A CA 1
ATOM 585 C C . ASP A 1 77 ? 0.396 16.326 6.292 1.00 80.81 77 ASP A C 1
ATOM 587 O O . ASP A 1 77 ? 1.537 16.775 6.386 1.00 80.81 77 ASP A O 1
ATOM 591 N N . TYR A 1 78 ? 0.155 15.065 5.909 1.00 78.44 78 TYR A N 1
ATOM 592 C CA . TYR A 1 78 ? 1.223 14.132 5.533 1.00 78.44 78 TYR A CA 1
ATOM 593 C C . TYR A 1 78 ? 2.074 14.651 4.364 1.00 78.44 78 TYR A C 1
ATOM 595 O O . TYR A 1 78 ? 3.282 14.427 4.339 1.00 78.44 78 TYR A O 1
ATOM 603 N N . ARG A 1 79 ? 1.473 15.375 3.409 1.00 75.62 79 ARG A N 1
ATOM 604 C CA . ARG A 1 79 ? 2.218 16.008 2.306 1.00 75.62 79 ARG A CA 1
ATOM 605 C C . ARG A 1 79 ? 3.011 17.235 2.750 1.00 75.62 79 ARG A C 1
ATOM 607 O O . ARG A 1 79 ? 4.087 17.475 2.213 1.00 75.62 79 ARG A O 1
ATOM 614 N N . ARG A 1 80 ? 2.491 18.010 3.710 1.00 72.50 80 ARG A N 1
ATOM 615 C CA . ARG A 1 80 ? 3.126 19.242 4.221 1.00 72.50 80 ARG A CA 1
ATOM 616 C C . ARG A 1 80 ? 4.297 18.982 5.158 1.00 72.50 80 ARG A C 1
ATOM 618 O O . ARG A 1 80 ? 5.234 19.766 5.164 1.00 72.50 80 ARG A O 1
ATOM 625 N N . GLN A 1 81 ? 4.273 17.893 5.923 1.00 68.00 81 GLN A N 1
ATOM 626 C CA . GLN A 1 81 ? 5.358 17.524 6.843 1.00 68.00 81 GLN A CA 1
ATOM 627 C C . GLN A 1 81 ? 6.659 17.096 6.134 1.00 68.00 81 GLN A C 1
ATOM 629 O O . GLN A 1 81 ? 7.593 16.641 6.787 1.00 68.00 81 GLN A O 1
ATOM 634 N N . LYS A 1 82 ? 6.744 17.244 4.807 1.00 59.56 82 LYS A N 1
ATOM 635 C CA . LYS A 1 82 ? 7.899 16.873 3.993 1.00 59.56 82 LYS A CA 1
ATOM 636 C C . LYS A 1 82 ? 8.898 18.038 3.858 1.00 59.56 82 LYS A C 1
ATOM 638 O O . LYS A 1 82 ? 8.608 18.984 3.127 1.00 59.56 82 LYS A O 1
ATOM 643 N N . PRO A 1 83 ? 10.116 17.959 4.421 1.00 54.25 83 PRO A N 1
ATOM 644 C CA . PRO A 1 83 ? 11.261 18.666 3.865 1.00 54.25 83 PRO A CA 1
ATOM 645 C C . PRO A 1 83 ? 11.800 17.847 2.680 1.00 54.25 83 PRO A C 1
ATOM 647 O O . PRO A 1 83 ? 12.164 16.685 2.835 1.00 54.25 83 PRO A O 1
ATOM 650 N N . GLY A 1 84 ? 11.815 18.429 1.478 1.00 55.22 84 GLY A N 1
ATOM 651 C CA . GLY A 1 84 ? 12.423 17.811 0.293 1.00 55.22 84 GLY A CA 1
ATOM 652 C C . GLY A 1 84 ? 11.428 17.348 -0.770 1.00 55.22 84 GLY A C 1
ATOM 653 O O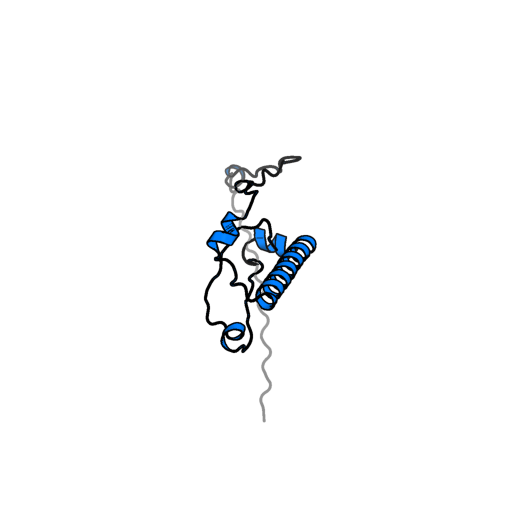 . GLY A 1 84 ? 11.191 16.158 -0.967 1.00 55.22 84 GLY A O 1
ATOM 654 N N . ALA A 1 85 ? 10.880 18.287 -1.531 1.00 46.16 85 ALA A N 1
ATOM 655 C CA . ALA A 1 85 ? 10.560 18.014 -2.924 1.00 46.16 85 ALA A CA 1
ATOM 656 C C . ALA A 1 85 ? 11.617 18.727 -3.776 1.00 46.16 85 ALA A C 1
ATOM 658 O O . ALA A 1 85 ? 11.572 19.954 -3.857 1.00 46.16 85 ALA A O 1
ATOM 659 N N . PRO A 1 86 ? 12.558 18.028 -4.432 1.00 45.69 86 PRO A N 1
ATOM 660 C CA . PRO A 1 86 ? 12.931 18.484 -5.752 1.00 45.69 86 PRO A CA 1
ATOM 661 C C . PRO A 1 86 ? 11.678 18.347 -6.630 1.00 45.69 86 PRO A C 1
ATOM 663 O O . PRO A 1 86 ? 10.895 17.403 -6.480 1.00 45.69 86 PRO A O 1
ATOM 666 N N . ALA A 1 87 ? 11.484 19.312 -7.526 1.00 45.47 87 ALA A N 1
ATOM 667 C CA . ALA A 1 87 ? 10.651 19.172 -8.718 1.00 45.47 87 ALA A CA 1
ATOM 668 C C . ALA A 1 87 ? 10.909 17.809 -9.397 1.00 45.47 87 ALA A C 1
ATOM 670 O O . ALA A 1 87 ? 11.968 17.230 -9.143 1.00 45.47 87 ALA A O 1
ATOM 671 N N . PRO A 1 88 ? 10.006 17.295 -10.259 1.00 41.53 88 PRO A N 1
ATOM 672 C CA . PRO A 1 88 ? 10.310 16.110 -11.056 1.00 41.53 88 PRO A CA 1
ATOM 673 C C . PRO A 1 88 ? 11.703 16.283 -11.657 1.00 41.53 88 PRO A C 1
ATOM 675 O O . PRO A 1 88 ? 11.925 17.175 -12.480 1.00 41.53 88 PRO A O 1
ATOM 678 N N . GLN A 1 89 ? 12.657 15.483 -11.180 1.00 42.47 89 GLN A N 1
ATOM 679 C CA . GLN A 1 89 ? 13.914 15.328 -11.871 1.00 42.47 89 GLN A CA 1
ATOM 680 C C . GLN A 1 89 ? 13.486 14.688 -13.180 1.00 42.47 89 GLN A C 1
ATOM 682 O O . GLN A 1 89 ? 13.090 13.528 -13.229 1.00 42.47 89 GLN A O 1
ATOM 687 N N . LYS A 1 90 ? 13.446 15.499 -14.242 1.00 42.81 90 LYS A N 1
ATOM 688 C CA . LYS A 1 90 ? 13.674 14.956 -15.568 1.00 42.81 90 LYS A CA 1
ATOM 689 C C . LYS A 1 90 ? 14.969 14.188 -15.391 1.00 42.81 90 LYS A C 1
ATOM 691 O O . LYS A 1 90 ? 15.977 14.812 -15.059 1.00 42.81 90 LYS A O 1
ATOM 696 N N . ASP A 1 91 ? 14.912 12.870 -15.505 1.00 39.06 91 ASP A N 1
ATOM 697 C CA . ASP A 1 91 ? 16.110 12.080 -15.696 1.00 39.06 91 ASP A CA 1
ATOM 698 C C . ASP A 1 91 ? 16.753 12.628 -16.970 1.00 39.06 91 ASP A C 1
ATOM 700 O O . ASP A 1 91 ? 16.438 12.222 -18.089 1.00 39.06 91 ASP A O 1
ATOM 704 N N . THR A 1 92 ? 17.612 13.635 -16.814 1.00 39.97 92 THR A N 1
ATOM 705 C CA . THR A 1 92 ? 18.661 13.917 -17.770 1.00 39.97 92 THR A CA 1
ATOM 706 C C . THR A 1 92 ? 19.562 12.709 -17.644 1.00 39.97 92 THR A C 1
ATOM 708 O O . THR A 1 92 ? 20.485 12.672 -16.833 1.00 39.97 92 THR A O 1
ATOM 711 N N . LEU A 1 93 ? 19.200 11.672 -18.392 1.00 39.59 93 LEU A N 1
ATOM 712 C CA . LEU A 1 93 ? 20.076 10.583 -18.751 1.00 39.59 93 LEU A CA 1
ATOM 713 C C . LEU A 1 93 ? 21.291 11.277 -19.370 1.00 39.59 93 LEU A C 1
ATOM 715 O O . LEU A 1 93 ? 21.227 11.789 -20.487 1.00 39.59 93 LEU A O 1
ATOM 719 N N . VAL A 1 94 ? 22.346 11.438 -18.571 1.00 40.00 94 VAL A N 1
ATOM 720 C CA . VAL A 1 94 ? 23.650 11.847 -19.073 1.00 40.00 94 VAL A CA 1
ATOM 721 C C . VAL A 1 94 ? 24.057 10.710 -19.987 1.00 40.00 94 VAL A C 1
ATOM 723 O O . VAL A 1 94 ? 24.325 9.609 -19.524 1.00 40.00 94 VAL A O 1
ATOM 726 N N . ASP A 1 95 ? 23.970 10.985 -21.277 1.00 40.81 95 ASP A N 1
ATOM 727 C CA . ASP A 1 95 ? 24.313 10.130 -22.398 1.00 40.81 95 ASP A CA 1
ATOM 728 C C . ASP A 1 95 ? 25.838 9.900 -22.388 1.00 40.81 95 ASP A C 1
ATOM 730 O O . ASP A 1 95 ? 26.582 10.850 -22.655 1.00 40.81 95 ASP A O 1
ATOM 734 N N . PRO A 1 96 ? 26.382 8.706 -22.069 1.00 49.81 96 PRO A N 1
ATOM 735 C CA . PRO A 1 96 ? 27.693 8.351 -22.561 1.00 49.81 96 PRO A CA 1
ATOM 736 C C . PRO A 1 96 ? 27.469 7.662 -23.907 1.00 49.81 96 PRO A C 1
ATOM 738 O O . PRO A 1 96 ? 27.131 6.483 -23.966 1.00 49.81 96 PRO A O 1
ATOM 741 N N . ALA A 1 97 ? 27.700 8.426 -24.970 1.00 46.66 97 ALA A N 1
ATOM 742 C CA . ALA A 1 97 ? 27.622 8.016 -26.369 1.00 46.66 97 ALA A CA 1
ATOM 743 C C . ALA A 1 97 ? 26.197 7.872 -26.932 1.00 46.66 97 ALA A C 1
ATOM 745 O O . ALA A 1 97 ? 25.578 6.810 -26.896 1.00 46.66 97 ALA A O 1
ATOM 746 N N . ALA A 1 98 ? 25.773 8.961 -27.576 1.00 43.22 98 ALA A N 1
ATOM 747 C CA . ALA A 1 98 ? 24.627 9.033 -28.465 1.00 43.22 98 ALA A CA 1
ATOM 748 C C . ALA A 1 98 ? 24.469 7.756 -29.320 1.00 43.22 98 ALA A C 1
ATOM 750 O O . ALA A 1 98 ? 25.370 7.427 -30.102 1.00 43.22 98 ALA A O 1
ATOM 751 N N . PRO A 1 99 ? 23.328 7.047 -29.244 1.00 48.56 99 PRO A N 1
ATOM 752 C CA . PRO A 1 99 ? 22.974 6.074 -30.264 1.00 48.56 99 PRO A CA 1
ATOM 753 C C . PRO A 1 99 ? 22.629 6.821 -31.566 1.00 48.56 99 PRO A C 1
ATOM 755 O O . PRO A 1 99 ? 22.051 7.911 -31.509 1.00 48.56 99 PRO A O 1
ATOM 758 N N . PRO A 1 100 ? 22.952 6.273 -32.752 1.00 49.28 100 PRO A N 1
ATOM 759 C CA . PRO A 1 100 ? 22.631 6.931 -34.010 1.00 49.28 100 PRO A CA 1
ATOM 760 C C . PRO A 1 100 ? 21.113 7.102 -34.126 1.00 49.28 100 PRO A C 1
ATOM 762 O O . PRO A 1 100 ? 20.350 6.134 -34.138 1.00 49.28 100 PRO A O 1
ATOM 765 N N . THR A 1 101 ? 20.668 8.351 -34.207 1.00 43.12 101 THR A N 1
ATOM 766 C CA . THR A 1 101 ? 19.296 8.709 -34.546 1.00 43.12 101 THR A CA 1
ATOM 767 C C . THR A 1 101 ? 19.011 8.245 -35.970 1.00 43.12 101 THR A C 1
ATOM 769 O O . THR A 1 101 ? 19.558 8.778 -36.936 1.00 43.12 101 THR A O 1
ATOM 772 N N . LEU A 1 102 ? 18.134 7.250 -36.120 1.00 41.66 102 LEU A N 1
ATOM 773 C CA . LEU A 1 102 ? 17.542 6.929 -37.415 1.00 41.66 102 LEU A CA 1
ATOM 774 C C . LEU A 1 102 ? 16.694 8.125 -37.859 1.00 41.66 102 LEU A C 1
ATOM 776 O O . LEU A 1 102 ? 15.616 8.388 -37.326 1.00 41.66 102 LEU A O 1
ATOM 780 N N . SER A 1 103 ? 17.233 8.879 -38.811 1.00 49.81 103 SER A N 1
ATOM 781 C CA . SER A 1 103 ? 16.556 9.994 -39.462 1.00 49.81 103 SER A CA 1
ATOM 782 C C . SER A 1 103 ? 15.322 9.499 -40.219 1.00 49.81 103 SER A C 1
ATOM 784 O O . SER A 1 103 ? 15.385 8.516 -40.957 1.00 49.81 103 SER A O 1
ATOM 786 N N . LEU A 1 104 ? 14.208 10.226 -40.095 1.00 44.84 104 LEU A N 1
ATOM 787 C CA . LEU A 1 104 ? 12.966 9.992 -40.843 1.00 44.84 104 LEU A CA 1
ATOM 788 C C . LEU A 1 104 ? 13.179 10.082 -42.371 1.00 44.84 104 LEU A C 1
ATOM 790 O O . LEU A 1 104 ? 12.416 9.510 -43.146 1.00 44.84 104 LEU A O 1
ATOM 794 N N . ASN A 1 105 ? 14.271 10.720 -42.796 1.00 51.69 105 ASN A N 1
ATOM 795 C CA . ASN A 1 105 ? 14.680 10.864 -44.191 1.00 51.69 105 ASN A CA 1
ATOM 796 C C . ASN A 1 105 ? 15.298 9.563 -44.748 1.00 51.69 105 ASN A C 1
ATOM 798 O O . ASN A 1 105 ? 15.413 9.410 -45.958 1.00 51.69 105 ASN A O 1
ATOM 802 N N . MET A 1 106 ? 15.676 8.616 -43.877 1.00 49.38 106 MET A N 1
ATOM 803 C CA . MET A 1 106 ? 16.217 7.300 -44.246 1.00 49.38 106 MET A CA 1
ATOM 804 C C . MET A 1 106 ? 15.112 6.252 -44.481 1.00 49.38 106 MET A C 1
ATOM 806 O O . MET A 1 106 ? 15.367 5.213 -45.078 1.00 49.38 106 MET A O 1
ATOM 810 N N . LEU A 1 107 ? 13.873 6.533 -44.055 1.00 48.06 107 LEU A N 1
ATOM 811 C CA . LEU A 1 107 ? 12.705 5.657 -44.234 1.00 48.06 107 LEU A CA 1
ATOM 812 C C . LEU A 1 107 ? 11.948 5.898 -45.555 1.00 48.06 107 LEU A C 1
ATOM 814 O O . LEU A 1 107 ? 11.040 5.134 -45.872 1.00 48.06 107 LEU A O 1
ATOM 818 N N . TYR A 1 108 ? 12.315 6.929 -46.327 1.00 50.72 108 TYR A N 1
ATOM 819 C CA . TYR A 1 108 ? 11.575 7.364 -47.520 1.00 50.72 108 TYR A CA 1
ATOM 820 C C . TYR A 1 108 ? 12.445 7.643 -48.759 1.00 50.72 108 TYR A C 1
ATOM 822 O O . TYR A 1 108 ? 12.069 8.472 -49.583 1.00 50.72 108 TYR A O 1
ATOM 830 N N . SER A 1 109 ? 13.574 6.949 -48.945 1.00 40.78 109 SER A N 1
ATOM 831 C CA . SER A 1 109 ? 14.345 7.068 -50.193 1.00 40.78 109 SER A CA 1
ATOM 832 C C . SER A 1 109 ? 14.372 5.756 -50.983 1.00 40.78 109 SER A C 1
ATOM 834 O O . SER A 1 109 ? 15.128 4.841 -50.681 1.00 40.78 109 SER A O 1
ATOM 836 N N . GLU A 1 110 ? 13.524 5.764 -52.013 1.00 43.47 110 GLU A N 1
ATOM 837 C CA . GLU A 1 110 ? 13.558 5.021 -53.280 1.00 43.47 110 GLU A CA 1
ATOM 838 C C . GLU A 1 110 ? 13.215 3.522 -53.266 1.00 43.47 110 GLU A C 1
ATOM 840 O O . GLU A 1 110 ? 13.962 2.657 -52.822 1.00 43.47 110 GLU A O 1
ATOM 845 N N . ARG A 1 111 ? 12.047 3.231 -53.852 1.00 45.25 111 ARG A N 1
ATOM 846 C CA . ARG A 1 111 ? 11.555 1.904 -54.227 1.00 45.25 111 ARG A CA 1
ATOM 847 C C . ARG A 1 111 ? 12.269 1.466 -55.521 1.00 45.25 111 ARG A C 1
ATOM 849 O O . ARG A 1 111 ? 12.018 2.095 -56.549 1.00 45.25 111 ARG A O 1
ATOM 856 N N . PRO A 1 112 ? 13.101 0.409 -55.536 1.00 35.66 112 PRO A N 1
ATOM 857 C CA . PRO A 1 112 ? 13.575 -0.177 -56.786 1.00 35.66 112 PRO A CA 1
ATOM 858 C C . PRO A 1 112 ? 12.454 -0.998 -57.437 1.00 35.66 112 PRO A C 1
ATOM 860 O O . PRO A 1 112 ? 11.615 -1.575 -56.747 1.00 35.66 112 PRO A O 1
ATOM 863 N N . ALA A 1 113 ? 12.435 -1.013 -58.768 1.00 44.59 113 ALA A N 1
ATOM 864 C CA . ALA A 1 113 ? 11.395 -1.615 -59.595 1.00 44.59 113 ALA A CA 1
ATOM 865 C C . ALA A 1 113 ? 11.129 -3.104 -59.288 1.00 44.59 113 ALA A C 1
ATOM 867 O O . ALA A 1 113 ? 12.045 -3.907 -59.120 1.00 44.59 113 ALA A O 1
ATOM 868 N N . GLU A 1 114 ? 9.842 -3.448 -59.275 1.00 40.56 114 GLU A N 1
ATOM 869 C CA . GLU A 1 114 ? 9.292 -4.800 -59.191 1.00 40.56 114 GLU A CA 1
ATOM 870 C C . GLU A 1 114 ? 9.790 -5.652 -60.373 1.00 40.56 114 GLU A C 1
ATOM 872 O O . GLU A 1 114 ? 9.405 -5.405 -61.516 1.00 40.56 114 GLU A O 1
ATOM 877 N N . ASN A 1 115 ? 10.605 -6.678 -60.115 1.00 40.03 115 ASN A N 1
ATOM 878 C CA . ASN A 1 115 ? 10.782 -7.783 -61.057 1.00 40.03 115 ASN A CA 1
ATOM 879 C C . ASN A 1 115 ? 9.948 -8.962 -60.546 1.00 40.03 115 ASN A C 1
ATOM 881 O O . ASN A 1 115 ? 10.322 -9.667 -59.608 1.00 40.03 115 ASN A O 1
ATOM 885 N N . SER A 1 116 ? 8.763 -9.115 -61.128 1.00 45.09 116 SER A N 1
ATOM 886 C CA . SER A 1 116 ? 7.766 -10.106 -60.741 1.00 45.09 116 SER A CA 1
ATOM 887 C C . SER A 1 116 ? 8.263 -11.526 -61.026 1.00 45.09 116 SER A C 1
ATOM 889 O O . SER A 1 116 ? 8.436 -11.914 -62.178 1.00 45.09 116 SER A O 1
ATOM 891 N N . THR A 1 117 ? 8.424 -12.337 -59.981 1.00 40.38 117 THR A N 1
ATOM 892 C CA . THR A 1 117 ? 8.376 -13.802 -60.092 1.00 40.38 117 THR A CA 1
ATOM 893 C C . THR A 1 117 ? 7.300 -14.307 -59.129 1.00 40.38 117 THR A C 1
ATOM 895 O O . THR A 1 117 ? 7.338 -13.958 -57.948 1.00 40.38 117 THR A O 1
ATOM 898 N N . PRO A 1 118 ? 6.283 -15.057 -59.594 1.00 45.19 118 PRO A N 1
ATOM 899 C CA . PRO A 1 118 ? 5.223 -15.525 -58.713 1.00 45.19 118 PRO A CA 1
ATOM 900 C C . PRO A 1 118 ? 5.747 -16.660 -57.825 1.00 45.19 118 PRO A C 1
ATOM 902 O O . PRO A 1 118 ? 6.158 -17.708 -58.322 1.00 45.19 118 PRO A O 1
ATOM 905 N N . LEU A 1 119 ? 5.716 -16.459 -56.505 1.00 40.66 119 LEU A N 1
ATOM 906 C CA . LEU A 1 119 ? 5.955 -17.521 -55.529 1.00 40.66 119 LEU A CA 1
ATOM 907 C C . LEU A 1 119 ? 4.732 -18.455 -55.506 1.00 40.66 119 LEU A C 1
ATOM 909 O O . LEU A 1 119 ? 3.624 -18.027 -55.180 1.00 40.66 119 LEU A O 1
ATOM 913 N N . GLN A 1 120 ? 4.928 -19.728 -55.853 1.00 45.66 120 GLN A N 1
ATOM 914 C CA . GLN A 1 120 ? 3.925 -20.783 -55.693 1.00 45.66 120 GLN A CA 1
ATOM 915 C C . GLN A 1 120 ? 3.568 -20.965 -54.210 1.00 45.66 120 GLN A C 1
ATOM 917 O O . GLN A 1 120 ? 4.439 -21.214 -53.377 1.00 45.66 120 GLN A O 1
ATOM 922 N N . THR A 1 121 ? 2.280 -20.892 -53.881 1.00 45.81 121 THR A N 1
ATOM 923 C CA . THR A 1 121 ? 1.752 -21.342 -52.590 1.00 45.81 121 THR A CA 1
ATOM 924 C C . THR A 1 121 ? 1.664 -22.873 -52.565 1.00 45.81 121 THR A C 1
ATOM 926 O O . THR A 1 121 ? 1.198 -23.468 -53.539 1.00 45.81 121 THR A O 1
ATOM 929 N N . PRO A 1 122 ? 2.080 -23.551 -51.479 1.00 43.22 122 PRO A N 1
ATOM 930 C CA . PRO A 1 122 ? 1.833 -24.979 -51.347 1.00 43.22 122 PRO A CA 1
ATOM 931 C C . PRO A 1 122 ? 0.343 -25.247 -51.081 1.00 43.22 122 PRO A C 1
ATOM 933 O O . PRO A 1 122 ? -0.279 -24.632 -50.214 1.00 43.22 122 PRO A O 1
ATOM 936 N N . THR A 1 123 ? -0.213 -26.186 -51.845 1.00 55.28 123 THR A N 1
ATOM 937 C CA . THR A 1 123 ? -1.561 -26.751 -51.705 1.00 55.28 123 THR A CA 1
ATOM 938 C C . THR A 1 123 ? -1.757 -27.379 -50.316 1.00 55.28 123 THR A C 1
ATOM 940 O O . THR A 1 123 ? -0.886 -28.135 -49.880 1.00 55.28 123 THR A O 1
ATOM 943 N N . PRO A 1 124 ? -2.884 -27.146 -49.616 1.00 50.16 124 PRO A N 1
ATOM 944 C CA . PRO A 1 124 ? -3.188 -27.877 -48.390 1.00 50.16 124 PRO A CA 1
ATOM 945 C C . PRO A 1 124 ? -3.557 -29.337 -48.703 1.00 50.16 124 PRO A C 1
ATOM 947 O O . PRO A 1 124 ? -4.370 -29.611 -49.586 1.00 50.16 124 PRO A O 1
ATOM 950 N N . SER A 1 125 ? -2.963 -30.277 -47.966 1.00 58.78 125 SER A N 1
ATOM 951 C CA . SER A 1 125 ? -3.294 -31.706 -48.034 1.00 58.78 125 SER A CA 1
ATOM 952 C C . SER A 1 125 ? -4.749 -31.973 -47.606 1.00 58.78 125 SER A C 1
ATOM 954 O O . SER A 1 125 ? -5.246 -31.298 -46.701 1.00 58.78 125 SER A O 1
ATOM 956 N N . PRO A 1 126 ? -5.441 -32.966 -48.199 1.00 58.19 126 PRO A N 1
ATOM 957 C CA . PRO A 1 126 ? -6.812 -33.300 -47.829 1.00 58.19 126 PRO A CA 1
ATOM 958 C C . PRO A 1 126 ? -6.879 -33.912 -46.422 1.00 58.19 126 PRO A C 1
ATOM 960 O O . PRO A 1 126 ? -6.087 -34.785 -46.066 1.00 58.19 126 PRO A O 1
ATOM 963 N N . ILE A 1 127 ? -7.851 -33.456 -45.628 1.00 57.47 127 ILE A N 1
ATOM 964 C CA . ILE A 1 127 ? -8.234 -34.067 -44.351 1.00 57.47 127 ILE A CA 1
ATOM 965 C C . ILE A 1 127 ? -8.788 -35.466 -44.639 1.00 57.47 127 ILE A C 1
ATOM 967 O O . ILE A 1 127 ? -9.724 -35.622 -45.420 1.00 57.47 127 ILE A O 1
ATOM 971 N N . GLY A 1 128 ? -8.181 -36.479 -44.019 1.00 48.50 128 GLY A N 1
ATOM 972 C CA . GLY A 1 128 ? -8.627 -37.864 -44.099 1.00 48.50 128 GLY A CA 1
ATOM 973 C C . GLY A 1 128 ? -10.039 -38.037 -43.539 1.00 48.50 128 GLY A C 1
ATOM 974 O O . GLY A 1 128 ? -10.350 -37.585 -42.439 1.00 48.50 128 GLY A O 1
ATOM 975 N N . THR A 1 129 ? -10.876 -38.693 -44.335 1.00 58.50 129 THR A N 1
ATOM 976 C CA . THR A 1 129 ? -12.256 -39.097 -44.058 1.00 58.50 129 THR A CA 1
ATOM 977 C C . THR A 1 129 ? -12.351 -39.968 -42.799 1.00 58.50 129 THR A C 1
ATOM 979 O O . THR A 1 129 ? -11.591 -40.924 -42.646 1.00 58.50 129 THR A O 1
ATOM 982 N N . ALA A 1 130 ? -13.303 -39.663 -41.913 1.00 57.38 130 ALA A N 1
ATOM 983 C CA . ALA A 1 130 ? -13.654 -40.513 -40.774 1.00 57.38 130 ALA A CA 1
ATOM 984 C C . ALA A 1 130 ? -14.357 -41.810 -41.243 1.00 57.38 130 ALA A C 1
ATOM 986 O O . ALA A 1 130 ? -15.094 -41.769 -42.231 1.00 57.38 130 ALA A O 1
ATOM 987 N N . PRO A 1 131 ? -14.152 -42.957 -40.570 1.00 60.34 131 PRO A N 1
ATOM 988 C CA . PRO A 1 131 ? -14.796 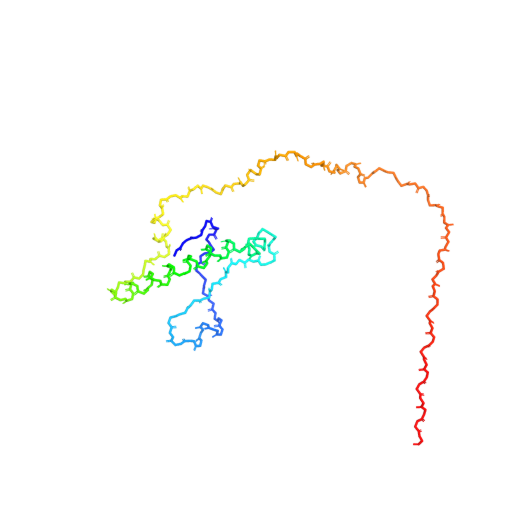-44.214 -40.942 1.00 60.34 131 PRO A CA 1
ATOM 989 C C . PRO A 1 131 ? -16.299 -44.194 -40.616 1.00 60.34 131 PRO A C 1
ATOM 991 O O . PRO A 1 131 ? -16.717 -43.619 -39.614 1.00 60.34 131 PRO A O 1
ATOM 994 N N . ALA A 1 132 ? -17.097 -44.829 -41.476 1.00 54.38 132 ALA A N 1
ATOM 995 C CA . ALA A 1 132 ? -18.525 -45.049 -41.270 1.00 54.38 132 ALA A CA 1
ATOM 996 C C . ALA A 1 132 ? -18.761 -46.054 -40.127 1.00 54.38 132 ALA A C 1
ATOM 998 O O . ALA A 1 132 ? -18.122 -47.108 -40.094 1.00 54.38 132 ALA A O 1
ATOM 999 N N . GLU A 1 133 ? -19.670 -45.725 -39.207 1.00 60.38 133 GLU A N 1
ATOM 1000 C CA . GLU A 1 133 ? -20.179 -46.668 -38.204 1.00 60.38 133 GLU A CA 1
ATOM 1001 C C . GLU A 1 133 ? -21.161 -47.675 -38.838 1.00 60.38 133 GLU A C 1
ATOM 1003 O O . GLU A 1 133 ? -21.880 -47.301 -39.772 1.00 60.38 133 GLU A O 1
ATOM 1008 N N . PRO A 1 134 ? -21.183 -48.935 -38.361 1.00 70.00 134 PRO A N 1
ATOM 1009 C CA . PRO A 1 134 ? -22.174 -49.941 -38.741 1.00 70.00 134 PRO A CA 1
ATOM 1010 C C . PRO A 1 134 ? -23.540 -49.746 -38.066 1.00 70.00 134 PRO A C 1
ATOM 1012 O O . PRO A 1 134 ? -23.583 -49.253 -36.916 1.00 70.00 134 PRO A O 1
#

Secondary structure (DSSP, 8-state):
---SS----------HHHHT-SS---------TTSHHHHHHHH-HHHHHHHHHHHHHHHHHHHHHHHHTPPPPPHHHHHHT-S------------SS------GGGSSS--------PPPPPPPPPPPPPPPP-

Foldseek 3Di:
DDDLDDDPDDDDDCDPVCPVDPDDDDDDDQDDCVDPVSVVLVVDPVSVVVVVVVVVVVVVVVVVCVVVVHDDDDPVVVVVVDDDDDDPPPPPVVDPDDDDPPDPVNVDDDDDDDPDDDDDDDDDDDDDDDDDDD

Radius of gyration: 29.27 Å; chains: 1; bounding box: 50×69×83 Å